Protein AF-A0AAP5D4S8-F1 (afdb_monomer_lite)

pLDDT: mean 90.7, std 6.91, range [53.78, 97.69]

Structure (mmCIF, N/CA/C/O backbone):
data_AF-A0AAP5D4S8-F1
#
_entry.id   AF-A0AAP5D4S8-F1
#
loop_
_atom_site.group_PDB
_atom_site.id
_atom_site.type_symbol
_atom_site.label_atom_id
_atom_site.label_alt_id
_atom_site.label_comp_id
_atom_site.label_asym_id
_atom_site.label_entity_id
_atom_site.label_seq_id
_atom_site.pdbx_PDB_ins_code
_atom_site.Cartn_x
_atom_site.Cartn_y
_atom_site.Cartn_z
_atom_site.occupancy
_atom_site.B_iso_or_equiv
_atom_site.auth_seq_id
_atom_site.auth_comp_id
_atom_site.auth_asym_id
_atom_site.auth_atom_id
_atom_site.pdbx_PDB_model_num
ATOM 1 N N . MET A 1 1 ? -0.087 28.526 -2.426 1.00 68.06 1 MET A N 1
ATOM 2 C CA . MET A 1 1 ? 1.133 27.736 -2.117 1.00 68.06 1 MET A CA 1
ATOM 3 C C . MET A 1 1 ? 0.843 26.319 -1.611 1.00 68.06 1 MET A C 1
ATOM 5 O O . MET A 1 1 ? 1.340 25.381 -2.214 1.00 68.06 1 MET A O 1
ATOM 9 N N . LYS A 1 2 ? 0.015 26.115 -0.572 1.00 84.50 2 LYS A N 1
ATOM 10 C CA . LYS A 1 2 ? -0.240 24.776 0.015 1.00 84.50 2 LYS A CA 1
ATOM 11 C C . LYS A 1 2 ? -0.761 23.722 -0.979 1.00 84.50 2 LYS A C 1
ATOM 13 O O . LYS A 1 2 ? -0.316 22.582 -0.944 1.00 84.50 2 LYS A O 1
ATOM 18 N N . ASN A 1 3 ? -1.646 24.103 -1.903 1.00 89.12 3 ASN A N 1
ATOM 19 C CA . ASN A 1 3 ? -2.176 23.177 -2.915 1.00 89.12 3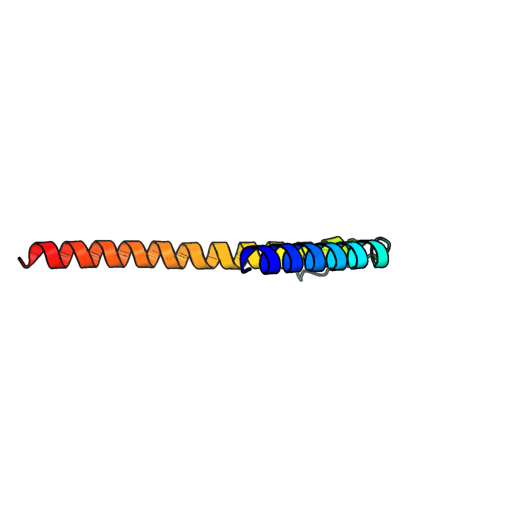 ASN A CA 1
ATOM 20 C C . ASN A 1 3 ? -1.119 22.776 -3.956 1.00 89.12 3 ASN A C 1
ATOM 22 O O . ASN A 1 3 ? -1.097 21.628 -4.379 1.00 89.12 3 ASN A O 1
ATOM 26 N N . TRP A 1 4 ? -0.198 23.680 -4.298 1.00 92.69 4 TRP A N 1
ATOM 27 C CA . TRP A 1 4 ? 0.902 23.398 -5.225 1.00 92.69 4 TRP A CA 1
ATOM 28 C C . TRP A 1 4 ? 1.885 22.374 -4.660 1.00 92.69 4 TRP A C 1
ATOM 30 O O . TRP A 1 4 ? 2.256 21.443 -5.363 1.00 92.69 4 TRP A O 1
ATOM 40 N N . VAL A 1 5 ? 2.231 22.479 -3.374 1.00 94.62 5 VAL A N 1
ATOM 41 C CA . VAL A 1 5 ? 3.074 21.474 -2.700 1.00 94.62 5 VAL A CA 1
ATOM 42 C C . VAL A 1 5 ? 2.380 20.109 -2.662 1.00 94.62 5 VAL A C 1
ATOM 44 O O . VAL A 1 5 ? 3.017 19.087 -2.885 1.00 94.62 5 VAL A O 1
ATOM 47 N N . ARG A 1 6 ? 1.057 20.072 -2.444 1.00 94.06 6 ARG A N 1
ATOM 48 C CA . ARG A 1 6 ? 0.283 18.817 -2.482 1.00 94.06 6 ARG A CA 1
ATOM 49 C C . ARG A 1 6 ? 0.294 18.177 -3.869 1.00 94.06 6 ARG A C 1
ATOM 51 O O . ARG A 1 6 ? 0.495 16.972 -3.964 1.00 94.06 6 ARG A O 1
ATOM 58 N N . ILE A 1 7 ? 0.092 18.977 -4.915 1.00 95.94 7 ILE A N 1
ATOM 59 C CA . ILE A 1 7 ? 0.127 18.509 -6.306 1.00 95.94 7 ILE A CA 1
ATOM 60 C C . ILE A 1 7 ? 1.529 18.003 -6.652 1.00 95.94 7 ILE A C 1
ATOM 62 O O . ILE A 1 7 ? 1.659 16.908 -7.187 1.00 95.94 7 ILE A O 1
ATOM 66 N N . LEU A 1 8 ? 2.576 18.743 -6.280 1.00 96.94 8 LEU A N 1
ATOM 67 C CA . LEU A 1 8 ? 3.959 18.326 -6.501 1.00 96.94 8 LEU A CA 1
ATOM 68 C C . LEU A 1 8 ? 4.265 16.994 -5.804 1.00 96.94 8 LEU A C 1
ATOM 70 O O . LEU A 1 8 ? 4.782 16.082 -6.441 1.00 96.94 8 LEU A O 1
ATOM 74 N N . ASN A 1 9 ? 3.886 16.848 -4.533 1.00 95.31 9 ASN A N 1
ATOM 75 C CA . ASN A 1 9 ? 4.082 15.600 -3.793 1.00 95.31 9 ASN A CA 1
ATOM 76 C C . ASN A 1 9 ? 3.342 14.427 -4.443 1.00 95.31 9 ASN A C 1
ATOM 78 O O . ASN A 1 9 ? 3.888 13.329 -4.518 1.00 95.31 9 ASN A O 1
ATOM 82 N N . LEU A 1 10 ? 2.121 14.658 -4.935 1.00 96.00 10 LEU A N 1
ATOM 83 C CA . LEU A 1 10 ? 1.352 13.637 -5.642 1.00 96.00 10 LEU A CA 1
ATOM 84 C C . LEU A 1 10 ? 2.055 13.203 -6.933 1.00 96.00 10 LEU A C 1
ATOM 86 O O . LEU A 1 10 ? 2.176 12.008 -7.183 1.00 96.00 10 LEU A O 1
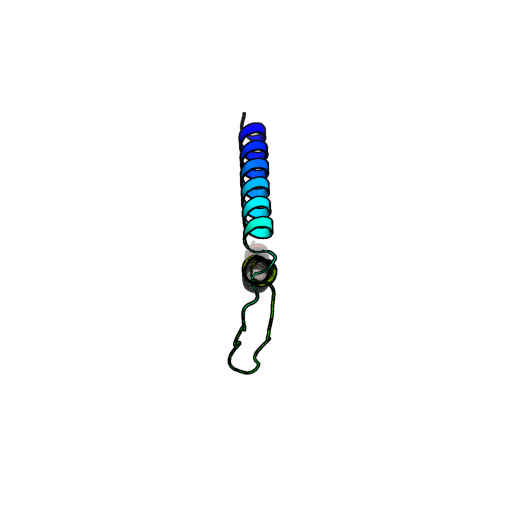ATOM 90 N N . ILE A 1 11 ? 2.549 14.161 -7.723 1.00 97.69 11 ILE A N 1
ATOM 91 C CA . ILE A 1 11 ? 3.266 13.887 -8.974 1.00 97.69 11 ILE A CA 1
ATOM 92 C C . ILE A 1 11 ? 4.550 13.102 -8.696 1.00 97.69 11 ILE A C 1
ATOM 94 O O . ILE A 1 11 ? 4.796 12.091 -9.347 1.00 97.69 11 ILE A O 1
ATOM 98 N N . VAL A 1 12 ? 5.346 13.524 -7.710 1.00 97.56 12 VAL A N 1
ATOM 99 C CA . VAL A 1 12 ? 6.596 12.842 -7.342 1.00 97.56 12 VAL A CA 1
ATOM 100 C C . VAL A 1 12 ? 6.318 11.417 -6.862 1.00 97.56 12 VAL A C 1
ATOM 102 O O . VAL A 1 12 ? 6.974 10.481 -7.315 1.00 97.56 12 VAL A O 1
ATOM 105 N N . ALA A 1 13 ? 5.317 11.228 -5.999 1.00 95.00 13 ALA A N 1
ATOM 106 C CA . ALA A 1 13 ? 4.931 9.902 -5.528 1.00 95.00 13 ALA A CA 1
ATOM 107 C C . ALA A 1 13 ? 4.468 8.997 -6.683 1.00 95.00 13 ALA A C 1
ATOM 109 O O . ALA A 1 13 ? 4.901 7.849 -6.774 1.00 95.00 13 ALA A O 1
ATOM 110 N N . ALA A 1 14 ? 3.639 9.518 -7.593 1.00 95.94 14 ALA A N 1
ATOM 111 C CA . ALA A 1 14 ? 3.166 8.779 -8.761 1.00 95.94 14 ALA A CA 1
ATOM 112 C C . ALA A 1 14 ? 4.310 8.413 -9.721 1.00 95.94 14 ALA A C 1
ATOM 114 O O . ALA A 1 14 ? 4.365 7.285 -10.213 1.00 95.94 14 ALA A O 1
ATOM 115 N N . ALA A 1 15 ? 5.250 9.332 -9.954 1.00 97.56 15 ALA A N 1
ATOM 116 C CA . ALA A 1 15 ? 6.421 9.089 -10.789 1.00 97.56 15 ALA A CA 1
ATOM 117 C C . ALA A 1 15 ? 7.312 7.987 -10.197 1.00 97.56 15 ALA A C 1
ATOM 119 O O . ALA A 1 15 ? 7.682 7.055 -10.907 1.00 97.56 15 ALA A O 1
ATOM 120 N N . LEU A 1 16 ? 7.591 8.040 -8.890 1.00 96.69 16 LEU A N 1
ATOM 121 C CA . LEU A 1 16 ? 8.374 7.014 -8.195 1.00 96.69 16 LEU A CA 1
ATOM 122 C C . LEU A 1 16 ? 7.677 5.651 -8.209 1.00 96.69 16 LEU A C 1
ATOM 124 O O . LEU A 1 16 ? 8.320 4.641 -8.488 1.00 96.69 16 LEU A O 1
ATOM 128 N N . ALA A 1 17 ? 6.366 5.615 -7.959 1.00 93.44 17 ALA A N 1
ATOM 129 C CA . ALA A 1 17 ? 5.587 4.382 -8.013 1.00 93.44 17 ALA A CA 1
ATOM 130 C C . ALA A 1 17 ? 5.612 3.759 -9.417 1.00 93.44 17 ALA A C 1
ATOM 132 O O . ALA A 1 17 ? 5.804 2.552 -9.560 1.00 93.44 17 ALA A O 1
ATOM 133 N N . THR A 1 18 ? 5.488 4.589 -10.453 1.00 95.50 18 THR A N 1
ATOM 134 C CA . THR A 1 18 ? 5.554 4.152 -11.853 1.00 95.50 18 THR A CA 1
ATOM 135 C C . THR A 1 18 ? 6.948 3.631 -12.198 1.00 95.50 18 THR A C 1
ATOM 137 O O . THR A 1 18 ? 7.074 2.539 -12.746 1.00 95.50 18 THR A O 1
ATOM 140 N N . ALA A 1 19 ? 8.004 4.360 -11.826 1.00 95.50 19 ALA A N 1
ATOM 141 C CA . ALA A 1 19 ? 9.387 3.941 -12.043 1.00 95.50 19 ALA A CA 1
ATOM 142 C C . ALA A 1 19 ? 9.687 2.602 -11.354 1.00 95.50 19 ALA A C 1
ATOM 144 O O . ALA A 1 19 ? 10.270 1.707 -11.963 1.00 95.50 19 ALA A O 1
ATOM 145 N N . PHE A 1 20 ? 9.221 2.431 -10.115 1.00 94.19 20 PHE A N 1
ATOM 146 C CA . PHE A 1 20 ? 9.329 1.171 -9.388 1.00 94.19 20 PHE A CA 1
ATOM 147 C C . PHE A 1 20 ? 8.587 0.032 -10.097 1.00 94.19 20 PHE A C 1
ATOM 149 O O . PHE A 1 20 ? 9.144 -1.054 -10.259 1.00 94.19 20 PHE A O 1
ATOM 156 N N . ALA A 1 21 ? 7.354 0.272 -10.550 1.00 92.81 21 ALA A N 1
ATOM 157 C CA . ALA A 1 21 ? 6.553 -0.730 -11.245 1.00 92.81 21 ALA A CA 1
ATOM 158 C C . ALA A 1 21 ? 7.194 -1.171 -12.567 1.00 92.81 21 ALA A C 1
ATOM 160 O O . ALA A 1 21 ? 7.217 -2.363 -12.859 1.00 92.81 21 ALA A O 1
ATOM 161 N N . ILE A 1 22 ? 7.756 -0.235 -13.337 1.00 94.00 22 ILE A N 1
ATOM 162 C CA . ILE A 1 22 ? 8.467 -0.535 -14.586 1.00 94.00 22 ILE A CA 1
ATOM 163 C C . ILE A 1 22 ? 9.735 -1.344 -14.295 1.00 94.00 22 ILE A C 1
ATOM 165 O O . ILE A 1 22 ? 9.946 -2.388 -14.907 1.00 94.00 22 ILE A O 1
ATOM 169 N N . ALA A 1 23 ? 10.551 -0.903 -13.333 1.00 94.06 23 ALA A N 1
ATOM 170 C CA . ALA A 1 23 ? 11.816 -1.559 -13.002 1.00 94.06 23 ALA A CA 1
ATOM 171 C C . ALA A 1 23 ? 11.632 -2.990 -12.466 1.00 94.06 23 ALA A C 1
ATOM 173 O O . ALA A 1 23 ? 12.489 -3.844 -12.676 1.00 94.06 23 ALA A O 1
ATOM 174 N N . ASN A 1 24 ? 10.510 -3.259 -11.795 1.00 93.06 24 ASN A N 1
ATOM 175 C CA . ASN A 1 24 ? 10.254 -4.535 -11.125 1.00 93.06 24 ASN A CA 1
ATOM 176 C C . ASN A 1 24 ? 9.102 -5.333 -11.756 1.00 93.06 24 ASN A C 1
ATOM 178 O O . ASN A 1 24 ? 8.686 -6.347 -11.202 1.00 93.06 24 ASN A O 1
ATOM 182 N N . GLY A 1 25 ? 8.578 -4.912 -12.910 1.00 85.88 25 GLY A N 1
ATOM 183 C CA . GLY A 1 25 ? 7.390 -5.516 -13.525 1.00 85.88 25 GLY A CA 1
ATOM 184 C C . GLY A 1 25 ? 7.559 -6.991 -13.895 1.00 85.88 25 GLY A C 1
ATOM 185 O O . GLY A 1 25 ? 6.608 -7.759 -13.784 1.00 85.88 25 GLY A O 1
ATOM 186 N N . GLY A 1 26 ? 8.774 -7.396 -14.276 1.00 89.12 26 GLY A N 1
ATOM 187 C CA . GLY A 1 26 ? 9.121 -8.794 -14.560 1.00 89.12 26 GLY A CA 1
ATOM 188 C C . GLY A 1 26 ? 9.610 -9.586 -13.344 1.00 89.12 26 GLY A C 1
ATOM 189 O O . GLY A 1 26 ? 9.942 -10.762 -13.478 1.00 89.12 26 GLY A O 1
ATOM 190 N N . GLN A 1 27 ? 9.703 -8.964 -12.166 1.00 90.38 27 GLN A N 1
ATOM 191 C CA . GLN A 1 27 ? 10.125 -9.659 -10.957 1.00 90.38 27 GLN A CA 1
ATOM 192 C C . GLN A 1 27 ? 8.926 -10.337 -10.307 1.00 90.38 27 GLN A C 1
ATOM 194 O O . GLN A 1 27 ? 7.938 -9.693 -9.947 1.00 90.38 27 GLN A O 1
ATOM 199 N N . HIS A 1 28 ? 9.042 -11.647 -10.128 1.00 93.12 28 HIS A N 1
ATOM 200 C CA . HIS A 1 28 ? 8.037 -12.468 -9.478 1.00 93.12 28 HIS A CA 1
ATOM 201 C C . HIS A 1 28 ? 8.592 -13.030 -8.174 1.00 93.12 28 HIS A C 1
ATOM 203 O O . HIS A 1 28 ? 9.711 -13.538 -8.129 1.00 93.12 28 HIS A O 1
ATOM 209 N N . VAL A 1 29 ? 7.793 -12.953 -7.115 1.00 92.62 29 VAL A N 1
ATOM 210 C CA . VAL A 1 29 ? 8.137 -13.448 -5.784 1.00 92.62 29 VAL A CA 1
ATOM 211 C C . VAL A 1 29 ? 7.125 -14.484 -5.320 1.00 92.62 29 VAL A C 1
ATOM 213 O O . VAL A 1 29 ? 5.967 -14.499 -5.745 1.00 92.62 29 VAL A O 1
ATOM 216 N N . THR A 1 30 ? 7.576 -15.375 -4.442 1.00 93.94 30 THR A N 1
ATOM 217 C CA . THR A 1 30 ? 6.680 -16.272 -3.711 1.00 93.94 30 THR A CA 1
ATOM 218 C C . THR A 1 30 ? 6.339 -15.609 -2.385 1.00 93.94 30 THR A C 1
ATOM 220 O O . THR A 1 30 ? 7.238 -15.263 -1.623 1.00 93.94 30 THR A O 1
ATOM 223 N N . VAL A 1 31 ? 5.051 -15.396 -2.131 1.00 92.06 31 VAL A N 1
ATOM 224 C CA . VAL A 1 31 ? 4.556 -14.785 -0.895 1.00 92.06 31 VAL A CA 1
ATOM 225 C C . VAL A 1 31 ? 4.020 -15.886 0.002 1.00 92.06 31 VAL A C 1
ATOM 227 O O . VAL A 1 31 ? 2.984 -16.482 -0.291 1.00 92.06 31 VAL A O 1
ATOM 230 N N . GLU A 1 32 ? 4.721 -16.151 1.097 1.00 92.44 32 GLU A N 1
ATOM 231 C CA . GLU A 1 32 ? 4.296 -17.109 2.113 1.00 92.44 32 GLU A CA 1
ATOM 232 C C . GLU A 1 32 ? 3.528 -16.375 3.215 1.00 92.44 32 GLU A C 1
ATOM 234 O O . GLU A 1 32 ? 4.072 -15.535 3.925 1.00 92.44 32 GLU A O 1
ATOM 239 N N . LEU A 1 33 ? 2.239 -16.683 3.352 1.00 89.38 33 LEU A N 1
ATOM 240 C CA . LEU A 1 33 ? 1.330 -16.069 4.329 1.00 89.38 33 LEU A CA 1
ATOM 241 C C . LEU A 1 33 ? 1.104 -16.984 5.543 1.00 89.38 33 LEU A C 1
ATOM 243 O O . LEU A 1 33 ? 0.090 -16.895 6.234 1.00 89.38 33 LEU A O 1
ATOM 247 N N . GLY A 1 34 ? 2.037 -17.90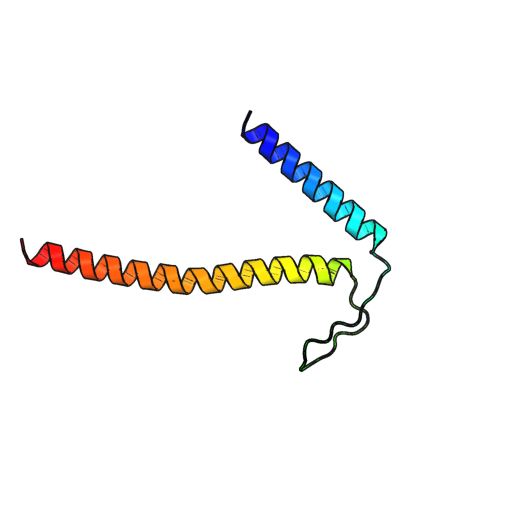9 5.778 1.00 89.62 34 GLY A N 1
ATOM 248 C CA . GLY A 1 34 ? 1.993 -18.920 6.835 1.00 89.62 34 GLY A CA 1
ATOM 249 C C . GLY A 1 34 ? 1.067 -20.097 6.519 1.00 89.62 34 GLY A C 1
ATOM 250 O O . GLY A 1 34 ? 1.508 -21.238 6.538 1.00 89.62 34 GLY A O 1
ATOM 251 N N . LEU A 1 35 ? -0.202 -19.832 6.191 1.00 91.44 35 LEU A N 1
ATOM 252 C CA . LEU A 1 35 ? -1.194 -20.877 5.882 1.00 91.44 35 LEU A CA 1
ATOM 253 C C . LEU A 1 35 ? -1.250 -21.244 4.393 1.00 91.44 35 LEU A C 1
ATOM 255 O O . LEU A 1 35 ? -1.731 -22.313 4.029 1.00 91.44 35 LEU A O 1
ATOM 259 N N . PHE A 1 36 ? -0.791 -20.345 3.525 1.00 90.81 36 PHE A N 1
ATOM 260 C CA . PHE A 1 36 ? -0.803 -20.518 2.077 1.00 90.81 36 PHE A CA 1
ATOM 261 C C . PHE A 1 36 ? 0.367 -19.767 1.443 1.00 90.81 36 PHE A C 1
ATOM 263 O O . PHE A 1 36 ? 0.819 -18.744 1.960 1.00 90.81 36 PHE A O 1
ATOM 270 N N . ALA A 1 37 ? 0.850 -20.284 0.314 1.00 90.06 37 ALA A N 1
ATOM 271 C CA . ALA A 1 37 ? 1.911 -19.673 -0.474 1.00 90.06 37 ALA A CA 1
ATOM 272 C C . ALA A 1 37 ? 1.365 -19.266 -1.845 1.00 90.06 37 ALA A C 1
ATOM 274 O O . ALA A 1 37 ? 0.894 -20.106 -2.614 1.00 90.06 37 ALA A O 1
ATOM 275 N N . LEU A 1 38 ? 1.445 -17.976 -2.159 1.00 90.00 38 LEU A N 1
ATOM 276 C CA . LEU A 1 38 ? 1.138 -17.453 -3.484 1.00 90.00 38 LEU A CA 1
ATOM 277 C C . LEU A 1 38 ? 2.427 -17.449 -4.300 1.00 90.00 38 LEU A C 1
ATOM 279 O O . LEU A 1 38 ? 3.364 -16.712 -3.995 1.00 90.00 38 LEU A O 1
ATOM 283 N N . ARG A 1 39 ? 2.490 -18.296 -5.326 1.00 89.50 39 ARG A N 1
ATOM 284 C CA . ARG A 1 39 ? 3.664 -18.405 -6.196 1.00 89.50 39 ARG A CA 1
ATOM 285 C C . ARG A 1 39 ? 3.580 -17.414 -7.350 1.00 89.50 39 ARG A C 1
ATOM 287 O O . ARG A 1 39 ? 2.502 -17.150 -7.874 1.00 89.50 39 ARG A O 1
ATOM 294 N N . SER A 1 40 ? 4.745 -16.922 -7.760 1.00 89.38 40 SER A N 1
ATOM 295 C CA . SER A 1 40 ? 4.922 -16.091 -8.955 1.00 89.38 40 SER A CA 1
ATOM 296 C C . SER A 1 40 ? 4.116 -14.784 -8.961 1.00 89.38 40 SER A C 1
ATOM 298 O O . SER A 1 40 ? 3.686 -14.312 -10.014 1.00 89.38 40 SER A O 1
ATOM 300 N N . VAL A 1 41 ? 3.919 -14.164 -7.798 1.00 91.44 41 VAL A N 1
ATOM 301 C CA . VAL A 1 41 ? 3.210 -12.881 -7.693 1.00 91.44 41 VAL A CA 1
ATOM 302 C C . VAL A 1 41 ? 4.145 -11.756 -8.122 1.00 91.44 41 VAL A C 1
ATOM 304 O O . VAL A 1 41 ? 5.305 -11.747 -7.715 1.00 91.44 41 VAL A O 1
ATOM 307 N N . SER A 1 42 ? 3.675 -10.804 -8.934 1.00 92.75 42 SER A N 1
ATOM 308 C CA . SER A 1 42 ? 4.534 -9.687 -9.343 1.00 92.75 42 SER A CA 1
ATOM 309 C C . SER A 1 42 ? 4.918 -8.829 -8.135 1.00 92.75 42 SER A C 1
ATOM 311 O O . SER A 1 42 ? 4.076 -8.494 -7.297 1.00 92.75 42 SER A O 1
ATOM 313 N N . LEU A 1 43 ? 6.194 -8.458 -8.036 1.00 92.44 43 LEU A N 1
ATOM 314 C CA . LEU A 1 43 ? 6.702 -7.667 -6.917 1.00 92.44 43 LEU A CA 1
ATOM 315 C C . LEU A 1 43 ? 5.958 -6.325 -6.747 1.00 92.44 43 LEU A C 1
ATOM 317 O O . LEU A 1 43 ? 5.602 -6.001 -5.610 1.00 92.44 43 LEU A O 1
ATOM 321 N N . PRO A 1 44 ? 5.629 -5.569 -7.820 1.00 92.69 44 PRO A N 1
ATOM 322 C CA . PRO A 1 44 ? 4.825 -4.356 -7.691 1.00 92.69 44 PRO A CA 1
ATOM 323 C C . PRO A 1 44 ? 3.458 -4.624 -7.058 1.00 92.69 44 PRO A C 1
ATOM 325 O O . PRO A 1 44 ? 3.033 -3.877 -6.178 1.00 92.69 44 PRO A O 1
ATOM 328 N N . LEU A 1 45 ? 2.790 -5.714 -7.453 1.00 91.75 45 LEU A N 1
ATOM 329 C CA . LEU A 1 45 ? 1.489 -6.079 -6.899 1.00 91.75 45 LEU A CA 1
ATOM 330 C C . LEU A 1 45 ? 1.587 -6.402 -5.406 1.00 91.75 45 LEU A C 1
ATOM 332 O O . LEU A 1 45 ? 0.726 -5.977 -4.641 1.00 91.75 45 LEU A O 1
ATOM 336 N N . VAL A 1 46 ? 2.641 -7.103 -4.980 1.00 94.25 46 VAL A N 1
ATOM 337 C CA . VAL A 1 46 ? 2.867 -7.414 -3.561 1.00 94.25 46 VAL A CA 1
ATOM 338 C C . VAL A 1 46 ? 3.094 -6.143 -2.751 1.00 94.25 46 VAL A C 1
ATOM 340 O O . VAL A 1 46 ? 2.440 -5.950 -1.729 1.00 94.25 46 VAL A O 1
ATOM 343 N N . VAL A 1 47 ? 3.981 -5.256 -3.206 1.00 94.44 47 VAL A N 1
ATOM 344 C CA . VAL A 1 47 ? 4.337 -4.033 -2.470 1.00 94.44 47 VAL A CA 1
ATOM 345 C C . VAL A 1 47 ? 3.146 -3.084 -2.365 1.00 94.44 47 VAL A C 1
ATOM 347 O O . VAL A 1 47 ? 2.763 -2.692 -1.262 1.00 94.44 47 VAL A O 1
ATOM 350 N N . PHE A 1 48 ? 2.519 -2.735 -3.492 1.00 94.62 48 PHE A N 1
ATOM 351 C CA . PHE A 1 48 ? 1.372 -1.825 -3.479 1.00 94.62 48 PHE A CA 1
ATOM 352 C C . PHE A 1 48 ? 0.151 -2.463 -2.814 1.00 94.62 48 PHE A C 1
ATOM 354 O O . PHE A 1 48 ? -0.563 -1.790 -2.070 1.00 94.62 48 PHE A O 1
ATOM 361 N N . GLY A 1 49 ? -0.054 -3.766 -3.023 1.00 94.69 49 GLY A N 1
ATOM 362 C CA . GLY A 1 49 ? -1.096 -4.537 -2.359 1.00 94.69 49 GLY A CA 1
ATOM 363 C C . GLY A 1 49 ? -0.943 -4.504 -0.842 1.00 94.69 49 GLY A C 1
ATOM 364 O O . GLY A 1 49 ? -1.899 -4.168 -0.151 1.00 94.69 49 GLY A O 1
ATOM 365 N N . ALA A 1 50 ? 0.255 -4.765 -0.314 1.00 94.06 50 ALA A N 1
ATOM 366 C CA . ALA A 1 50 ? 0.519 -4.736 1.124 1.00 94.06 50 ALA A CA 1
ATOM 367 C C . ALA A 1 50 ? 0.237 -3.359 1.743 1.00 94.06 50 ALA A C 1
ATOM 369 O O . ALA A 1 50 ? -0.399 -3.280 2.795 1.00 94.06 50 ALA A O 1
ATOM 370 N N . VAL A 1 51 ? 0.643 -2.272 1.076 1.00 95.25 51 VAL A N 1
ATOM 371 C CA . VAL A 1 51 ? 0.347 -0.902 1.531 1.00 95.25 51 VAL A CA 1
ATOM 372 C C . VAL A 1 51 ? -1.160 -0.653 1.561 1.00 95.25 51 VAL A C 1
ATOM 374 O O . VAL A 1 51 ? -1.687 -0.195 2.576 1.00 95.25 51 VAL A O 1
ATOM 377 N N . LEU A 1 52 ? -1.868 -0.991 0.479 1.00 95.81 52 LEU A N 1
ATOM 378 C CA . LEU A 1 52 ? -3.313 -0.794 0.386 1.00 95.81 52 LEU A CA 1
ATOM 379 C C . LEU A 1 52 ? -4.062 -1.605 1.453 1.00 95.81 52 LEU A C 1
ATOM 381 O O . LEU A 1 52 ? -4.906 -1.059 2.165 1.00 95.81 52 LEU A O 1
ATOM 385 N N . PHE A 1 53 ? -3.719 -2.886 1.614 1.00 96.25 53 PHE A N 1
ATOM 386 C CA . PHE A 1 53 ? -4.289 -3.743 2.653 1.00 96.25 53 PHE A CA 1
ATOM 387 C C . PHE A 1 53 ? -3.999 -3.208 4.056 1.00 96.25 53 PHE A C 1
ATOM 389 O O . PHE A 1 53 ? -4.905 -3.181 4.888 1.00 96.25 53 PHE A O 1
ATOM 396 N N . GLY A 1 54 ? -2.780 -2.728 4.314 1.00 95.75 54 GLY A N 1
ATOM 397 C CA . GLY A 1 54 ? -2.415 -2.100 5.582 1.00 95.75 54 GLY A CA 1
ATOM 398 C C . GLY A 1 54 ? -3.276 -0.873 5.891 1.00 95.75 54 GLY A C 1
ATOM 399 O O . GLY A 1 54 ? -3.823 -0.763 6.989 1.00 95.75 54 GLY A O 1
ATOM 400 N N . MET A 1 55 ? -3.479 0.012 4.911 1.00 96.69 55 MET A N 1
ATOM 401 C CA . MET A 1 55 ? -4.351 1.182 5.067 1.00 96.69 55 MET A CA 1
ATOM 402 C C . MET A 1 55 ? -5.798 0.785 5.375 1.00 96.69 55 MET A C 1
ATOM 404 O O . MET A 1 55 ? -6.410 1.350 6.282 1.00 96.69 55 MET A O 1
ATOM 408 N N . VAL A 1 56 ? -6.340 -0.204 4.659 1.00 96.94 56 VAL A N 1
ATOM 409 C CA . VAL A 1 56 ? -7.698 -0.715 4.901 1.00 96.94 56 VAL A CA 1
ATOM 410 C C . VAL A 1 56 ? -7.807 -1.347 6.290 1.00 96.94 56 VAL A C 1
ATOM 412 O O . VAL A 1 56 ? -8.770 -1.082 7.006 1.00 96.94 56 VAL A O 1
ATOM 415 N N . ALA A 1 57 ? -6.817 -2.134 6.712 1.00 95.38 57 ALA A N 1
ATOM 416 C CA . ALA A 1 57 ? -6.801 -2.754 8.033 1.00 95.38 57 ALA A CA 1
ATOM 417 C C . ALA A 1 57 ? -6.816 -1.703 9.153 1.00 95.38 57 ALA A C 1
ATOM 419 O O . ALA A 1 57 ? -7.625 -1.798 10.079 1.00 95.38 57 ALA A O 1
ATOM 420 N N . VAL A 1 58 ? -5.982 -0.665 9.037 1.00 95.44 58 VAL A N 1
ATOM 421 C CA . VAL A 1 58 ? -5.956 0.457 9.987 1.00 95.44 58 VAL A CA 1
ATOM 422 C C . VAL A 1 58 ? -7.283 1.215 9.983 1.00 95.44 58 VAL A C 1
ATOM 424 O O . VAL A 1 58 ? -7.808 1.525 11.053 1.00 95.44 58 VAL A O 1
ATOM 427 N N . LEU A 1 59 ? -7.869 1.469 8.810 1.00 94.38 59 LEU A N 1
ATOM 428 C CA . LEU A 1 59 ? -9.171 2.127 8.698 1.00 94.38 59 LEU 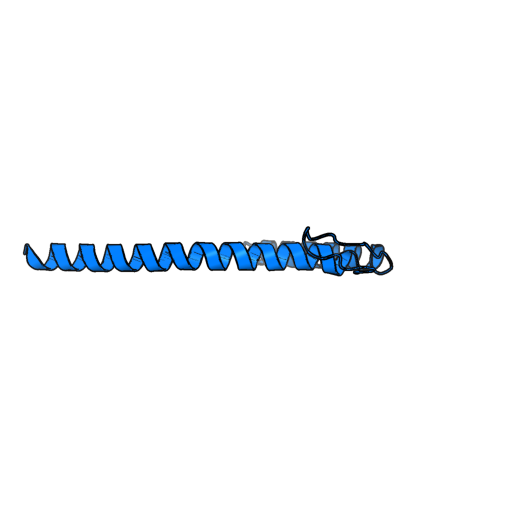A CA 1
ATOM 429 C C . LEU A 1 59 ? -10.269 1.329 9.418 1.00 94.38 59 LEU A C 1
ATOM 431 O O . LEU A 1 59 ? -11.026 1.889 10.209 1.00 94.38 59 LEU A O 1
ATOM 435 N N . LEU A 1 60 ? -10.334 0.016 9.190 1.00 94.06 60 LEU A N 1
ATOM 436 C CA . LEU A 1 60 ? -11.311 -0.868 9.830 1.00 94.06 60 LEU A CA 1
ATOM 437 C C . LEU A 1 60 ? -11.114 -0.952 11.349 1.00 94.06 60 LEU A C 1
ATOM 439 O O . LEU A 1 60 ? -12.094 -0.967 12.099 1.00 94.06 60 LEU A O 1
ATOM 443 N N . ALA A 1 61 ? -9.863 -0.973 11.813 1.00 91.12 61 ALA A N 1
ATOM 444 C CA . ALA A 1 61 ? -9.548 -0.922 13.236 1.00 91.12 61 ALA A CA 1
ATOM 445 C C . ALA A 1 61 ? -10.001 0.408 13.866 1.00 91.12 61 ALA A C 1
ATOM 447 O O . ALA A 1 61 ? -10.654 0.407 14.914 1.00 91.12 61 ALA A O 1
ATOM 448 N N . GLY A 1 62 ? -9.729 1.531 13.196 1.00 90.69 62 GLY A N 1
ATOM 449 C CA . GLY A 1 62 ? -10.125 2.869 13.635 1.00 90.69 62 GLY A CA 1
ATOM 450 C C . GLY A 1 62 ? -11.641 3.069 13.681 1.00 90.69 62 GLY A C 1
ATOM 451 O O . GLY A 1 62 ? -12.153 3.620 14.654 1.00 90.69 62 GLY A O 1
ATOM 452 N N . LEU A 1 63 ? -12.380 2.548 12.695 1.00 90.75 63 LEU A N 1
ATOM 453 C CA . LEU A 1 63 ? -13.846 2.636 12.638 1.00 90.75 63 LEU A CA 1
ATOM 454 C C . LEU A 1 63 ? -14.517 2.035 13.879 1.00 90.75 63 LEU A C 1
ATOM 456 O O . LEU A 1 63 ? -15.457 2.614 14.424 1.00 90.75 63 LEU A O 1
ATOM 460 N N . ARG A 1 64 ? -14.027 0.888 14.368 1.00 81.75 64 ARG A N 1
ATOM 461 C CA . ARG A 1 64 ? -14.566 0.268 15.592 1.00 81.75 64 ARG A CA 1
ATOM 462 C C . ARG A 1 64 ? -14.332 1.143 16.824 1.00 81.75 64 ARG A C 1
ATOM 464 O O . ARG A 1 64 ? -15.215 1.236 17.678 1.00 81.75 64 ARG A O 1
ATOM 471 N N . GLY A 1 65 ? -13.165 1.782 16.907 1.00 83.06 65 GLY A N 1
ATOM 472 C CA . GLY A 1 65 ? -12.830 2.722 17.975 1.00 83.06 65 GLY A CA 1
ATOM 473 C C . GLY A 1 65 ? -13.715 3.968 17.949 1.00 83.06 65 GLY A C 1
ATOM 474 O O . GLY A 1 65 ? -14.312 4.313 18.970 1.00 83.06 65 GLY A O 1
ATOM 475 N N . ASP A 1 66 ? -13.872 4.589 16.778 1.00 87.19 66 ASP A N 1
ATOM 476 C CA . ASP A 1 66 ? -14.652 5.823 16.627 1.00 87.19 66 ASP A CA 1
ATOM 477 C C . ASP A 1 66 ? -16.138 5.603 16.945 1.00 87.19 66 ASP A C 1
ATOM 479 O O . ASP A 1 66 ? -16.736 6.345 17.726 1.00 87.19 66 ASP A O 1
ATOM 483 N N . LEU A 1 67 ? -16.728 4.511 16.443 1.00 87.19 67 LEU A N 1
ATOM 484 C CA . LEU A 1 67 ? -18.121 4.163 16.739 1.00 87.19 67 LEU A CA 1
ATOM 485 C C . LEU A 1 67 ? -18.351 3.903 18.231 1.00 87.19 67 LEU A C 1
ATOM 487 O O . LEU A 1 67 ? -19.390 4.287 18.775 1.00 87.19 67 LEU A O 1
ATOM 491 N N . ARG A 1 68 ? -17.393 3.263 18.915 1.00 86.50 68 ARG A N 1
ATOM 492 C CA . ARG A 1 68 ? -17.473 3.052 20.365 1.00 86.50 68 ARG A CA 1
ATOM 493 C C . ARG A 1 68 ? -17.415 4.383 21.106 1.00 86.50 68 ARG A C 1
ATOM 495 O O . ARG A 1 68 ? -18.216 4.583 22.016 1.00 86.50 68 ARG A O 1
ATOM 502 N N . ASN A 1 69 ? -16.519 5.282 20.708 1.00 88.25 69 ASN A N 1
ATOM 503 C CA . ASN A 1 69 ? -16.358 6.574 21.363 1.00 88.25 69 ASN A CA 1
ATOM 504 C C . ASN A 1 69 ? -17.598 7.460 21.180 1.00 88.25 69 ASN A C 1
ATOM 506 O O . ASN A 1 69 ? -18.123 7.994 22.154 1.00 88.25 69 ASN A O 1
ATOM 510 N N . ARG A 1 70 ? -18.156 7.510 19.962 1.00 89.38 70 ARG A N 1
ATOM 511 C CA . ARG A 1 70 ? -19.410 8.224 19.667 1.00 89.38 70 ARG A CA 1
ATOM 512 C C . ARG A 1 70 ? -20.564 7.769 20.558 1.00 89.38 70 ARG A C 1
ATOM 514 O O . ARG A 1 70 ? -21.248 8.604 21.138 1.00 89.38 70 ARG A O 1
ATOM 521 N N . ARG A 1 71 ? -20.736 6.454 20.738 1.00 89.81 71 ARG A N 1
ATOM 522 C CA . ARG A 1 71 ? -21.770 5.902 21.634 1.00 89.81 71 ARG A CA 1
ATOM 523 C C . ARG A 1 71 ? -21.561 6.310 23.092 1.00 89.81 71 ARG A C 1
ATOM 525 O O . ARG A 1 71 ? -22.541 6.518 23.798 1.00 89.81 71 ARG A O 1
ATOM 532 N N . GLN A 1 72 ? -20.315 6.394 23.559 1.00 90.00 72 GLN A N 1
ATOM 533 C CA . GLN A 1 72 ? -20.026 6.828 24.931 1.00 90.00 72 GLN A CA 1
ATOM 534 C C . GLN A 1 72 ? -20.285 8.323 25.116 1.00 90.00 72 GLN A C 1
ATOM 536 O O . GLN A 1 72 ? -20.896 8.708 26.106 1.00 90.00 72 GLN A O 1
ATOM 541 N N . MET A 1 73 ? -19.904 9.153 24.143 1.00 89.56 73 MET A N 1
ATOM 542 C CA . MET A 1 73 ? -20.176 10.592 24.180 1.00 89.56 73 MET A CA 1
ATOM 543 C C . MET A 1 73 ? -21.680 10.881 24.147 1.00 89.56 73 MET A C 1
ATOM 545 O O . MET A 1 73 ? -22.159 11.731 24.888 1.00 89.56 73 MET A O 1
ATOM 549 N N . GLU A 1 74 ? -22.441 10.139 23.340 1.00 91.94 74 GLU A N 1
ATOM 550 C CA . GLU A 1 74 ? -23.897 10.278 23.283 1.00 91.94 74 GLU A CA 1
ATOM 551 C C . GLU A 1 74 ? -24.565 9.872 24.605 1.00 91.94 74 GLU A C 1
ATOM 553 O O . GLU A 1 74 ? -25.463 10.563 25.081 1.00 91.94 74 GLU A O 1
ATOM 558 N N . LYS A 1 75 ? -24.095 8.792 25.243 1.00 91.44 75 LYS A N 1
ATOM 559 C CA . LYS A 1 75 ? -24.558 8.394 26.582 1.00 91.44 75 LYS A CA 1
ATOM 560 C C . LYS A 1 75 ? -24.224 9.440 27.642 1.00 91.44 75 LYS A C 1
ATOM 562 O O . LYS A 1 75 ? -25.098 9.779 28.431 1.00 91.44 75 LYS A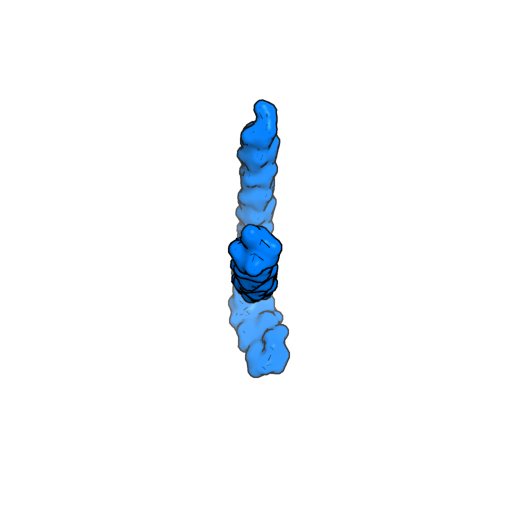 O 1
ATOM 567 N N . ALA A 1 76 ? -22.994 9.953 27.644 1.00 89.12 76 ALA A N 1
ATOM 568 C CA . ALA A 1 76 ? -22.562 10.986 28.579 1.00 89.12 76 ALA A CA 1
ATOM 569 C C . ALA A 1 76 ? -23.387 12.271 28.410 1.00 89.12 76 ALA A C 1
ATOM 571 O O . ALA A 1 76 ? -23.890 12.807 29.388 1.00 89.12 76 ALA A O 1
ATOM 572 N N . ARG A 1 77 ? -23.616 12.713 27.166 1.00 90.31 77 ARG A N 1
ATOM 573 C CA . ARG A 1 77 ? -24.428 13.900 26.860 1.00 90.31 77 ARG A CA 1
ATOM 574 C C . ARG A 1 77 ? -25.857 13.791 27.402 1.00 90.31 77 ARG A C 1
ATOM 576 O O . ARG A 1 77 ? -26.355 14.745 27.982 1.00 90.31 77 ARG A O 1
ATOM 583 N N . ARG A 1 78 ? -26.494 12.623 27.256 1.00 86.31 78 ARG A N 1
ATOM 584 C CA . ARG A 1 78 ? -27.852 12.369 27.774 1.00 86.31 78 ARG A CA 1
ATOM 585 C C . ARG A 1 78 ? -27.929 12.305 29.304 1.00 86.31 78 ARG A C 1
ATOM 587 O O . ARG A 1 78 ? -29.013 12.474 29.846 1.00 86.31 78 ARG A O 1
ATOM 594 N N . LEU A 1 79 ? -26.823 11.987 29.979 1.00 86.56 79 LEU A N 1
ATOM 595 C CA . LEU A 1 79 ? -26.736 11.999 31.443 1.00 86.56 79 LEU A CA 1
ATOM 596 C C . LEU A 1 79 ? -26.689 13.436 31.968 1.00 86.56 79 LEU A C 1
ATOM 598 O O . LEU A 1 79 ? -27.464 13.756 32.859 1.00 86.56 79 LEU A O 1
ATOM 6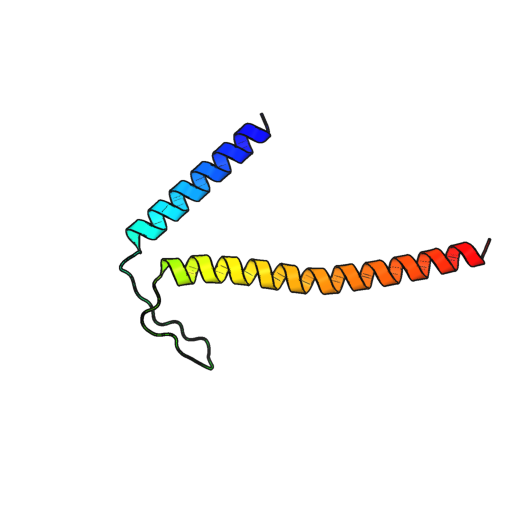02 N N . PHE A 1 80 ? -25.873 14.297 31.353 1.00 82.62 80 PHE A N 1
ATOM 603 C CA . PHE A 1 80 ? -25.828 15.721 31.698 1.00 82.62 80 PHE A CA 1
ATOM 604 C C . PHE A 1 80 ? -27.182 16.420 31.481 1.00 82.62 80 PHE A C 1
ATOM 606 O O . PHE A 1 80 ? -27.637 17.125 32.366 1.00 82.62 80 PHE A O 1
ATOM 613 N N . GLU A 1 81 ? -27.892 16.143 30.378 1.00 81.31 81 GLU A N 1
ATOM 614 C CA . GLU A 1 81 ? -29.245 16.693 30.121 1.00 81.31 81 GLU A CA 1
ATOM 615 C C . GLU A 1 81 ? -30.334 16.219 31.117 1.00 81.31 81 GLU A C 1
ATOM 617 O O . GLU A 1 81 ? -31.469 16.676 31.021 1.00 81.31 81 GLU A O 1
ATOM 622 N N . ARG A 1 82 ? -30.048 15.274 32.028 1.00 73.44 82 ARG A N 1
ATOM 623 C CA . ARG A 1 82 ? -30.999 14.809 33.061 1.00 73.44 82 ARG A CA 1
ATOM 624 C C . ARG A 1 82 ? -30.716 15.342 34.467 1.00 73.44 82 ARG A C 1
ATOM 626 O O . ARG A 1 82 ? -31.544 15.107 35.345 1.00 73.44 82 ARG A O 1
ATOM 633 N N . GLU A 1 83 ? -29.560 15.961 34.692 1.00 67.25 83 GLU A N 1
ATOM 634 C CA . GLU A 1 83 ? -29.201 16.576 35.980 1.00 67.25 83 GLU A CA 1
ATOM 635 C C . GLU A 1 83 ? -29.547 18.078 36.046 1.00 67.25 83 GLU A C 1
ATOM 637 O O . GLU A 1 83 ? -29.493 18.643 37.138 1.00 67.25 83 GLU A O 1
ATOM 642 N N . ASP A 1 84 ? -29.958 18.678 34.920 1.00 53.78 84 ASP A N 1
ATOM 643 C CA . ASP A 1 84 ? -30.525 20.034 34.801 1.00 53.78 84 ASP A CA 1
ATOM 644 C C . ASP A 1 84 ? -32.069 20.011 34.787 1.00 53.78 84 ASP A C 1
ATOM 646 O O . ASP A 1 84 ? -32.686 20.944 35.356 1.00 53.78 84 ASP A O 1
#

Sequence (84 aa):
MKNWVRILNLIVAAALATAFAIANGGQHVTVELGLFALRSVSLPLVVFGAVLFGMVAVLLAGLRGDLRNRRQMEKARRLFERED

Foldseek 3Di:
DVVVVVVVVVVVVVVVLVVVCVVQVCPFDWDCPPVDIDGRHGPSCVVVVVVVVVVVVVVVVVVVVVVVVVVVVVVVVVVVVVVD

Secondary structure (DSSP, 8-state):
-HHHHHHHHHHHHHHHHHHHHHHHTT-EEEEE-SS-EEEEEEHHHHHHHHHHHHHHHHHHHHHHHHHHHHHHHHHHHHHHTTT-

Radius of gyration: 21.99 Å; chains: 1; bounding box: 43×49×51 Å